Protein AF-A0A972CC50-F1 (afdb_monomer_lite)

pLDDT: mean 83.54, std 11.08, range [45.72, 91.69]

Secondary structure (DSSP, 8-state):
------HHHHHHHHHHHHHHHHHHHSTTPPPPP--SS--HHHHHHHHHHHHHTTS---S---HHHHHHHHHHHHHHHHHHHHTT-

Sequence (85 aa):
MRADCSNAEIAIRQLQTWLRALAHRIPGMTKVNVTGIYDAQTERAVREFQMHSKITPTGAVDFSTWEKIKAEYNKIRKIEENEKK

Structure (mmCIF, N/CA/C/O backbone):
data_AF-A0A972CC50-F1
#
_entry.id   AF-A0A972CC50-F1
#
loop_
_atom_site.group_PDB
_atom_site.id
_atom_site.type_symbol
_atom_site.label_atom_id
_atom_site.label_alt_id
_atom_site.label_comp_id
_atom_site.label_asym_id
_atom_site.label_entity_id
_atom_site.label_seq_id
_atom_site.pdbx_PDB_ins_code
_atom_site.Cartn_x
_atom_site.Cartn_y
_atom_site.Cartn_z
_atom_site.occupancy
_atom_site.B_iso_or_equiv
_atom_site.auth_seq_id
_atom_site.auth_comp_id
_atom_site.auth_asym_id
_atom_site.auth_atom_id
_atom_site.pdbx_PDB_model_num
ATOM 1 N N . MET A 1 1 ? 29.695 -9.593 -4.957 1.00 45.72 1 MET A N 1
ATOM 2 C CA . MET A 1 1 ? 28.239 -9.361 -5.073 1.00 45.72 1 MET A CA 1
ATOM 3 C C . MET A 1 1 ? 27.869 -8.224 -4.136 1.00 45.72 1 MET A C 1
ATOM 5 O O . MET A 1 1 ? 27.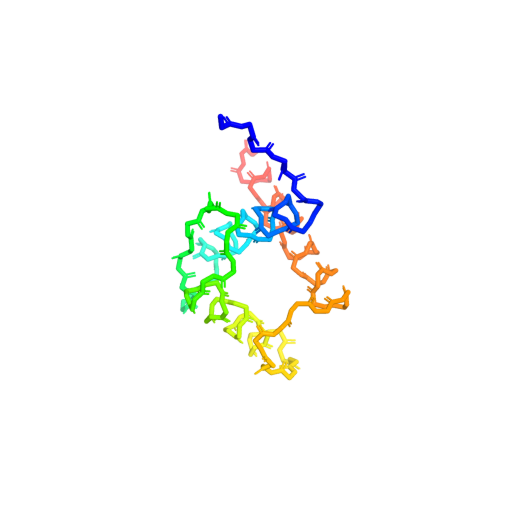808 -8.445 -2.935 1.00 45.72 1 MET A O 1
ATOM 9 N N . ARG A 1 2 ? 27.744 -6.992 -4.636 1.00 46.78 2 ARG A N 1
ATOM 10 C CA . ARG A 1 2 ? 27.259 -5.856 -3.842 1.00 46.78 2 ARG A CA 1
ATOM 11 C C . ARG A 1 2 ? 25.924 -5.447 -4.443 1.00 46.78 2 ARG A C 1
ATOM 13 O O . ARG A 1 2 ? 25.874 -5.162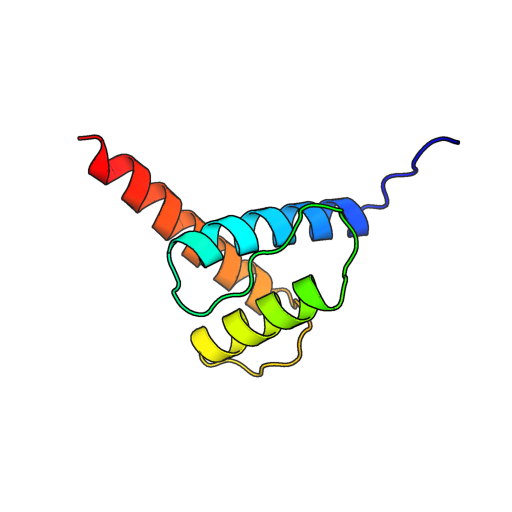 -5.632 1.00 46.78 2 ARG A O 1
ATOM 20 N N . ALA A 1 3 ? 24.873 -5.543 -3.635 1.00 50.69 3 ALA A N 1
ATOM 21 C CA . ALA A 1 3 ? 23.535 -5.099 -3.976 1.00 50.69 3 ALA A CA 1
ATOM 22 C C . ALA A 1 3 ? 23.590 -3.591 -4.221 1.00 50.69 3 ALA A C 1
ATOM 24 O O . ALA A 1 3 ? 23.646 -2.804 -3.276 1.00 50.69 3 ALA A O 1
ATOM 25 N N . ASP A 1 4 ? 23.637 -3.213 -5.492 1.00 52.53 4 ASP A N 1
ATOM 26 C CA . ASP A 1 4 ? 23.200 -1.900 -5.927 1.00 52.53 4 ASP A CA 1
ATOM 27 C C . ASP A 1 4 ? 21.703 -1.844 -5.606 1.00 52.53 4 ASP A C 1
ATOM 29 O O . ASP A 1 4 ? 20.896 -2.414 -6.331 1.00 52.53 4 ASP A O 1
ATOM 33 N N . CYS A 1 5 ? 21.347 -1.319 -4.428 1.00 48.78 5 CYS A N 1
ATOM 34 C CA . CYS A 1 5 ? 19.948 -1.109 -4.072 1.00 48.78 5 CYS A CA 1
ATOM 35 C C . CYS A 1 5 ? 19.432 -0.004 -4.985 1.00 48.78 5 CYS A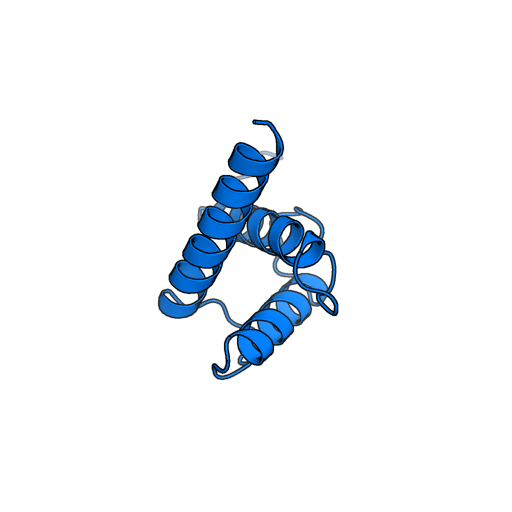 C 1
ATOM 37 O O . CYS A 1 5 ? 19.560 1.181 -4.673 1.00 48.78 5 CYS A O 1
ATOM 39 N N . SER A 1 6 ? 18.871 -0.403 -6.119 1.00 73.00 6 SER A N 1
ATOM 40 C CA . SER A 1 6 ? 18.224 0.505 -7.047 1.00 73.00 6 SER A CA 1
ATOM 41 C C . SER A 1 6 ? 17.093 1.216 -6.300 1.00 73.00 6 SER A C 1
ATOM 43 O O . SER A 1 6 ? 16.343 0.586 -5.552 1.00 73.00 6 SER A O 1
ATOM 45 N N . ASN A 1 7 ? 16.927 2.530 -6.494 1.00 74.25 7 ASN A N 1
ATOM 46 C CA . ASN A 1 7 ? 15.872 3.321 -5.832 1.00 74.25 7 ASN A CA 1
ATOM 47 C C . ASN A 1 7 ? 14.469 2.681 -5.942 1.00 74.25 7 ASN A C 1
ATOM 49 O O . ASN A 1 7 ? 13.640 2.836 -5.044 1.00 74.25 7 ASN A O 1
ATOM 53 N N . ALA A 1 8 ? 14.222 1.919 -7.011 1.00 76.12 8 ALA A N 1
ATOM 54 C CA . ALA A 1 8 ? 13.001 1.146 -7.208 1.00 76.12 8 ALA A CA 1
ATOM 55 C C . ALA A 1 8 ? 12.794 0.045 -6.147 1.00 76.12 8 ALA A C 1
ATOM 57 O O . ALA A 1 8 ? 11.690 -0.099 -5.632 1.00 76.12 8 ALA A O 1
ATOM 58 N N . GLU A 1 9 ? 13.834 -0.696 -5.757 1.00 82.94 9 GLU A N 1
ATOM 59 C CA . GLU A 1 9 ? 13.736 -1.749 -4.734 1.00 82.94 9 GLU A CA 1
ATOM 60 C C . GLU A 1 9 ? 13.410 -1.164 -3.359 1.00 82.94 9 GLU A C 1
ATOM 62 O O . GLU A 1 9 ? 12.599 -1.718 -2.617 1.00 82.94 9 GLU A O 1
ATOM 67 N N . ILE A 1 10 ? 14.003 -0.013 -3.020 1.00 8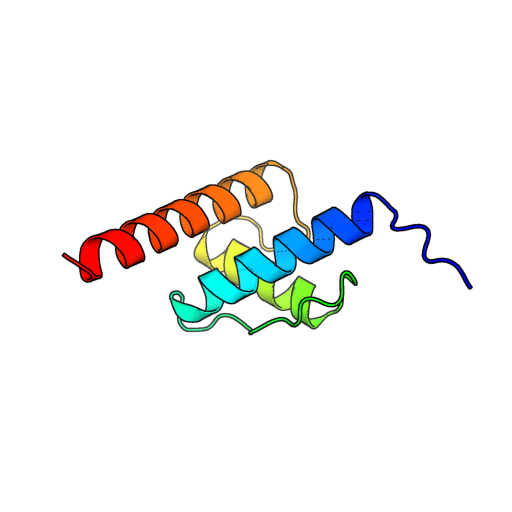7.19 10 ILE A N 1
ATOM 68 C CA . ILE A 1 10 ? 13.712 0.706 -1.771 1.00 87.19 10 ILE A CA 1
ATOM 69 C C . ILE A 1 10 ? 12.236 1.117 -1.739 1.00 87.19 10 ILE A C 1
ATOM 71 O O . ILE A 1 10 ? 11.566 0.920 -0.721 1.00 87.19 10 ILE A O 1
ATOM 75 N N . ALA A 1 11 ? 11.711 1.622 -2.858 1.00 86.94 11 ALA A N 1
ATOM 76 C CA . ALA A 1 11 ? 10.294 1.936 -2.987 1.00 86.94 11 ALA A CA 1
ATOM 77 C C . ALA A 1 11 ? 9.424 0.675 -2.835 1.00 86.94 11 ALA A C 1
ATOM 79 O O . ALA A 1 11 ? 8.48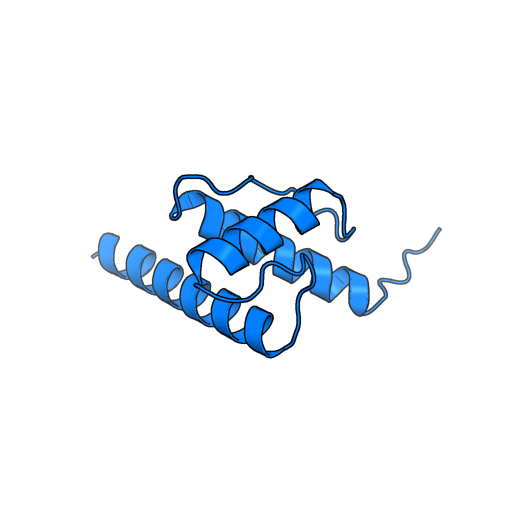3 0.668 -2.044 1.00 86.94 11 ALA A O 1
ATOM 80 N N . ILE A 1 12 ? 9.768 -0.437 -3.491 1.00 89.06 12 ILE A N 1
ATOM 81 C CA . ILE A 1 12 ? 9.005 -1.689 -3.363 1.00 89.06 12 ILE A CA 1
ATOM 82 C C . ILE A 1 12 ? 9.011 -2.198 -1.913 1.00 89.06 12 ILE A C 1
ATOM 84 O O . ILE A 1 12 ? 7.965 -2.596 -1.402 1.00 89.06 12 ILE A O 1
ATOM 88 N N . ARG A 1 13 ? 10.144 -2.133 -1.203 1.00 90.50 13 ARG A N 1
ATOM 89 C CA . ARG A 1 13 ? 10.213 -2.523 0.218 1.00 90.50 13 ARG A CA 1
ATOM 90 C C . ARG A 1 13 ? 9.305 -1.662 1.093 1.00 90.50 13 ARG A C 1
ATOM 92 O O . ARG A 1 13 ? 8.612 -2.190 1.967 1.00 90.50 13 ARG A O 1
ATOM 99 N N . GLN A 1 14 ? 9.291 -0.347 0.869 1.00 90.00 14 GLN A N 1
ATOM 100 C CA . GLN A 1 14 ? 8.403 0.564 1.598 1.00 90.00 14 GLN A CA 1
ATOM 101 C C . GLN A 1 14 ? 6.933 0.246 1.322 1.00 90.00 14 GLN A C 1
ATOM 103 O O . GLN A 1 14 ? 6.155 0.096 2.264 1.00 90.00 14 GLN A O 1
ATOM 108 N N . LEU A 1 15 ? 6.576 0.046 0.054 1.00 89.44 15 LEU A N 1
ATOM 109 C CA . LEU A 1 15 ? 5.234 -0.354 -0.352 1.00 89.44 15 LEU A CA 1
ATOM 110 C C . LEU A 1 15 ? 4.802 -1.652 0.335 1.00 89.44 15 LEU A C 1
ATOM 112 O O . LEU A 1 15 ? 3.734 -1.704 0.937 1.00 89.44 15 LEU A O 1
ATOM 116 N N . GLN A 1 16 ? 5.638 -2.689 0.286 1.00 91.69 16 GLN A N 1
ATOM 117 C CA . GLN A 1 16 ? 5.356 -3.977 0.923 1.00 91.69 16 GLN A CA 1
ATOM 118 C C . GLN A 1 16 ? 5.179 -3.835 2.436 1.00 91.69 16 GLN A C 1
ATOM 120 O O . GLN A 1 16 ? 4.313 -4.484 3.021 1.00 91.69 16 GLN A O 1
ATOM 125 N N . THR A 1 17 ? 5.955 -2.956 3.070 1.00 91.19 17 THR A N 1
ATOM 126 C CA . THR A 1 17 ? 5.819 -2.656 4.500 1.00 91.19 17 THR A CA 1
ATOM 127 C C . THR A 1 17 ? 4.456 -2.032 4.803 1.00 91.19 17 THR A C 1
ATOM 129 O O . THR A 1 17 ? 3.770 -2.469 5.729 1.00 91.19 17 THR A O 1
ATOM 132 N N . TRP A 1 18 ? 4.023 -1.055 4.004 1.00 90.25 18 TRP A N 1
ATOM 133 C CA . TRP A 1 18 ? 2.716 -0.420 4.178 1.00 90.25 18 TRP A CA 1
ATOM 134 C C . TRP A 1 18 ? 1.563 -1.375 3.883 1.00 90.25 18 TRP A C 1
ATOM 136 O O . TRP A 1 18 ? 0.631 -1.455 4.679 1.00 90.25 18 TRP A O 1
ATOM 146 N N . LEU A 1 19 ? 1.643 -2.148 2.798 1.00 89.81 19 LEU A N 1
ATOM 147 C CA . LEU A 1 19 ? 0.652 -3.171 2.457 1.00 89.81 19 LEU A CA 1
ATOM 148 C C . LEU A 1 19 ? 0.523 -4.216 3.564 1.00 89.81 19 LEU A C 1
ATOM 150 O O . LEU A 1 19 ? -0.585 -4.605 3.910 1.00 89.81 19 LEU A O 1
ATOM 154 N N . ARG A 1 20 ? 1.635 -4.640 4.173 1.00 90.81 20 ARG A N 1
ATOM 155 C CA . ARG A 1 20 ? 1.619 -5.573 5.306 1.00 90.81 20 ARG A CA 1
ATOM 156 C C . ARG A 1 20 ? 0.902 -4.991 6.527 1.00 90.81 20 ARG A C 1
ATOM 158 O O . ARG A 1 20 ? 0.149 -5.715 7.175 1.00 90.81 20 ARG A O 1
ATOM 165 N N . ALA A 1 21 ? 1.127 -3.716 6.841 1.00 88.94 21 ALA A N 1
ATOM 166 C CA . ALA A 1 21 ? 0.435 -3.034 7.934 1.00 88.94 21 ALA A CA 1
ATOM 167 C C . ALA A 1 21 ? -1.065 -2.866 7.638 1.00 88.94 21 ALA A C 1
ATOM 169 O O . ALA A 1 21 ? -1.902 -3.153 8.493 1.00 88.94 21 ALA A O 1
ATOM 170 N N . LEU A 1 22 ? -1.412 -2.490 6.404 1.00 87.25 22 LEU A N 1
ATOM 171 C CA . LEU A 1 22 ? -2.798 -2.404 5.942 1.00 87.25 22 LEU A CA 1
ATOM 172 C C . LEU A 1 22 ? -3.497 -3.762 6.002 1.00 87.25 22 LEU A C 1
ATOM 174 O O . LEU A 1 22 ? -4.604 -3.842 6.522 1.00 87.25 22 LEU A O 1
ATOM 178 N N . ALA A 1 23 ? -2.830 -4.838 5.582 1.00 88.38 23 ALA A N 1
ATOM 179 C CA . ALA A 1 23 ? -3.364 -6.197 5.621 1.00 88.38 23 ALA A CA 1
ATOM 180 C C . ALA A 1 23 ? -3.651 -6.714 7.040 1.00 88.38 23 ALA A C 1
ATOM 182 O O . ALA A 1 23 ? -4.347 -7.713 7.205 1.00 88.38 23 ALA A O 1
ATOM 183 N N . HIS A 1 24 ? -3.117 -6.060 8.075 1.00 86.69 24 HIS A N 1
ATOM 184 C CA . HIS A 1 24 ? -3.465 -6.368 9.458 1.00 86.69 24 HIS A CA 1
ATOM 185 C C . HIS A 1 24 ? -4.832 -5.791 9.857 1.00 86.69 24 HIS A C 1
ATOM 187 O O . HIS A 1 24 ? -5.530 -6.379 10.676 1.00 86.69 24 HIS A O 1
ATOM 193 N N . ARG A 1 25 ? -5.219 -4.644 9.287 1.00 84.56 25 ARG A N 1
ATOM 194 C CA . ARG A 1 25 ? -6.462 -3.929 9.623 1.00 84.56 25 ARG A CA 1
ATOM 195 C C . ARG A 1 25 ? -7.575 -4.146 8.601 1.00 84.56 25 ARG A C 1
ATOM 197 O O . ARG A 1 25 ? -8.738 -4.132 8.982 1.00 84.56 25 ARG A O 1
ATOM 204 N N . ILE A 1 26 ? -7.229 -4.334 7.329 1.00 83.38 26 ILE A N 1
ATOM 205 C CA . ILE A 1 26 ? -8.174 -4.550 6.233 1.00 83.38 26 ILE A CA 1
ATOM 206 C C . ILE A 1 26 ? -8.352 -6.063 6.040 1.00 83.38 26 ILE A C 1
ATOM 208 O O . ILE A 1 26 ? -7.458 -6.719 5.493 1.00 83.38 26 ILE A O 1
ATOM 212 N N . PRO A 1 27 ? -9.485 -6.646 6.473 1.00 80.12 27 PRO A N 1
ATOM 213 C CA . PRO A 1 27 ? -9.762 -8.056 6.236 1.00 80.12 27 PRO A CA 1
ATOM 214 C C . PRO A 1 27 ? -9.936 -8.314 4.732 1.00 80.12 27 PRO A C 1
ATOM 216 O O . PRO A 1 27 ? -10.603 -7.551 4.037 1.00 80.12 27 PRO A O 1
ATOM 219 N N . GLY A 1 28 ? -9.328 -9.393 4.233 1.00 81.12 28 GLY A N 1
ATOM 220 C CA . GLY A 1 28 ? -9.356 -9.775 2.813 1.00 81.12 28 GLY A CA 1
ATOM 221 C C . GLY A 1 28 ? -8.081 -9.440 2.036 1.00 81.12 28 GLY A C 1
ATOM 222 O O . GLY A 1 28 ? -7.853 -10.002 0.971 1.00 81.12 28 GLY A O 1
ATOM 223 N N . MET A 1 29 ? -7.190 -8.610 2.584 1.00 85.31 29 MET A N 1
ATOM 224 C CA . MET A 1 29 ? -5.902 -8.344 1.944 1.00 85.31 29 MET A CA 1
ATOM 225 C C . MET A 1 29 ? -4.922 -9.517 2.033 1.00 85.31 29 MET A C 1
ATOM 227 O O . MET A 1 29 ? -4.759 -10.157 3.074 1.00 85.31 29 MET A O 1
ATOM 231 N N . THR A 1 30 ? -4.173 -9.723 0.948 1.00 87.38 30 THR A N 1
ATOM 232 C CA . THR A 1 30 ? -3.049 -10.667 0.923 1.00 87.38 30 THR A CA 1
ATOM 233 C C . THR A 1 30 ? -1.858 -10.096 1.694 1.00 87.38 30 THR A C 1
ATOM 235 O O . THR A 1 30 ? -1.394 -8.990 1.417 1.00 87.38 30 THR A O 1
ATOM 238 N N . LYS A 1 31 ? -1.326 -10.864 2.651 1.00 87.94 31 LYS A N 1
ATOM 239 C CA . LYS A 1 31 ? -0.105 -10.498 3.382 1.00 87.94 31 LYS A CA 1
ATOM 240 C C . LYS A 1 31 ? 1.111 -10.697 2.484 1.00 87.94 31 LYS A C 1
ATOM 242 O O . LYS A 1 31 ? 1.364 -11.804 2.024 1.00 87.94 31 LYS A O 1
ATOM 247 N N . VAL A 1 32 ? 1.876 -9.631 2.281 1.00 88.69 32 VAL A N 1
ATOM 248 C CA . VAL A 1 32 ? 3.081 -9.641 1.443 1.00 88.69 32 VAL A CA 1
ATOM 249 C C . VAL A 1 32 ? 4.349 -9.672 2.291 1.00 88.69 32 VAL A C 1
ATOM 251 O O . VAL A 1 32 ? 4.385 -9.166 3.420 1.00 88.69 32 VAL A O 1
ATOM 254 N N . ASN A 1 33 ? 5.407 -10.263 1.737 1.00 88.88 33 ASN A N 1
ATOM 255 C CA . ASN A 1 33 ? 6.739 -10.249 2.336 1.00 88.88 33 ASN A CA 1
ATOM 256 C C . ASN A 1 33 ? 7.545 -9.060 1.811 1.00 88.88 33 ASN A C 1
ATOM 258 O O . ASN A 1 33 ? 7.476 -8.736 0.629 1.00 88.88 33 ASN A O 1
ATOM 262 N N . VAL A 1 34 ? 8.327 -8.430 2.691 1.00 89.25 34 VAL A N 1
ATOM 263 C CA . VAL A 1 34 ? 9.181 -7.286 2.344 1.00 89.25 34 VAL A CA 1
ATOM 264 C C . VAL A 1 34 ? 10.483 -7.801 1.730 1.00 89.25 34 VAL A C 1
ATOM 266 O O . VAL A 1 34 ? 11.519 -7.869 2.386 1.00 89.25 34 VAL A O 1
ATOM 269 N N . THR A 1 35 ? 10.405 -8.244 0.479 1.00 86.81 35 THR A N 1
ATOM 270 C CA . THR A 1 35 ? 11.549 -8.748 -0.296 1.00 86.81 35 THR A CA 1
ATOM 271 C C . THR A 1 35 ? 12.237 -7.635 -1.089 1.00 86.81 35 THR A C 1
ATOM 273 O O . THR A 1 35 ? 13.428 -7.721 -1.378 1.00 86.81 35 THR A O 1
ATOM 276 N N . GLY A 1 36 ? 11.513 -6.556 -1.404 1.00 87.50 36 GLY A N 1
ATOM 277 C CA . GLY A 1 36 ? 11.940 -5.515 -2.344 1.00 87.50 36 GLY A CA 1
ATOM 278 C C . GLY A 1 36 ? 11.738 -5.873 -3.809 1.00 87.50 36 GLY A C 1
ATOM 279 O O . GLY A 1 36 ? 12.173 -5.126 -4.676 1.00 87.50 36 GLY A O 1
ATOM 280 N N . ILE A 1 37 ? 11.056 -6.987 -4.077 1.00 88.25 37 ILE A N 1
ATOM 281 C CA . ILE A 1 37 ? 10.739 -7.464 -5.422 1.00 88.25 37 ILE A CA 1
ATOM 282 C C . ILE A 1 37 ? 9.231 -7.385 -5.625 1.00 88.25 37 ILE A C 1
ATOM 284 O O . ILE A 1 37 ? 8.464 -7.858 -4.782 1.00 88.25 37 ILE A O 1
ATOM 288 N N . TYR A 1 38 ? 8.809 -6.807 -6.748 1.00 86.50 38 TYR A N 1
ATOM 289 C CA . TYR A 1 38 ? 7.401 -6.724 -7.121 1.00 86.50 38 TYR A CA 1
ATOM 290 C C . TYR A 1 38 ? 6.903 -8.077 -7.647 1.00 86.50 38 TYR A C 1
ATOM 292 O O . TYR A 1 38 ? 6.832 -8.318 -8.846 1.00 86.50 38 TYR A O 1
ATOM 300 N N . ASP A 1 39 ? 6.631 -8.992 -6.721 1.00 88.50 39 ASP A N 1
ATOM 301 C CA . ASP A 1 39 ? 6.115 -10.331 -7.015 1.00 88.50 39 ASP A CA 1
ATOM 302 C C . ASP A 1 39 ? 4.588 -10.323 -7.234 1.00 88.50 39 ASP A C 1
ATOM 304 O O . ASP A 1 39 ? 3.897 -9.391 -6.808 1.00 88.50 39 ASP A O 1
ATOM 308 N N . ALA A 1 40 ? 4.038 -11.399 -7.802 1.00 90.06 40 ALA A N 1
ATOM 309 C CA . ALA A 1 40 ? 2.597 -11.590 -7.979 1.00 90.06 40 ALA A CA 1
ATOM 310 C C . ALA A 1 40 ? 1.798 -11.436 -6.668 1.00 90.06 40 ALA A C 1
ATOM 312 O O . ALA A 1 40 ? 0.655 -10.978 -6.685 1.00 90.06 40 ALA A O 1
ATOM 313 N N . GLN A 1 41 ? 2.381 -11.765 -5.508 1.00 89.69 41 GLN A N 1
ATOM 314 C CA . GLN A 1 41 ? 1.749 -11.471 -4.213 1.00 89.69 41 GLN A CA 1
ATOM 315 C C . GLN A 1 41 ? 1.615 -9.966 -3.942 1.00 89.69 41 GLN A C 1
ATOM 317 O O . GLN A 1 41 ? 0.592 -9.529 -3.414 1.00 89.69 41 GLN A O 1
ATOM 322 N N . THR A 1 42 ? 2.632 -9.178 -4.304 1.00 90.38 42 THR A N 1
ATOM 323 C CA . THR A 1 42 ? 2.621 -7.716 -4.133 1.00 90.38 42 THR A CA 1
ATOM 324 C C . THR A 1 42 ? 1.601 -7.091 -5.069 1.00 90.38 42 THR A C 1
ATOM 326 O O . THR A 1 42 ? 0.777 -6.300 -4.618 1.00 90.38 42 THR A O 1
ATOM 329 N N . GLU A 1 43 ? 1.579 -7.524 -6.330 1.00 91.12 43 GLU A N 1
ATOM 330 C CA . GLU A 1 43 ? 0.571 -7.107 -7.306 1.00 91.12 43 GLU A CA 1
ATOM 331 C C . GLU A 1 43 ? -0.852 -7.406 -6.819 1.00 91.12 43 GLU A C 1
ATOM 333 O O . GLU A 1 43 ? -1.707 -6.521 -6.826 1.00 91.12 43 GLU A O 1
ATOM 338 N N . ARG A 1 44 ? -1.103 -8.625 -6.321 1.00 91.38 44 ARG A N 1
ATOM 339 C CA . ARG A 1 44 ? -2.404 -8.997 -5.748 1.00 91.38 44 ARG A CA 1
ATOM 340 C C . ARG A 1 44 ? -2.788 -8.088 -4.588 1.00 91.38 44 ARG A C 1
ATOM 342 O O . ARG A 1 44 ? -3.893 -7.565 -4.583 1.00 91.38 44 ARG A O 1
ATOM 349 N N . ALA A 1 45 ? -1.888 -7.846 -3.637 1.00 90.38 45 ALA A N 1
ATOM 350 C CA . ALA A 1 45 ? -2.177 -6.966 -2.506 1.00 90.38 45 ALA A CA 1
ATOM 351 C C . ALA A 1 45 ? -2.474 -5.517 -2.935 1.00 90.38 45 ALA A C 1
ATOM 353 O O . ALA A 1 45 ? -3.383 -4.891 -2.390 1.00 90.38 45 ALA A O 1
ATOM 354 N N . VAL A 1 46 ? -1.755 -4.998 -3.936 1.00 90.88 46 VAL A N 1
ATOM 355 C CA . VAL A 1 46 ? -2.030 -3.680 -4.532 1.00 90.88 46 VAL A CA 1
ATOM 356 C C . VAL A 1 46 ? -3.400 -3.668 -5.195 1.00 90.88 46 VAL A C 1
ATOM 358 O O . VAL A 1 46 ? -4.177 -2.740 -4.981 1.00 90.88 46 VAL A O 1
ATOM 361 N N . ARG A 1 47 ? -3.728 -4.710 -5.956 1.00 90.88 47 ARG A N 1
ATOM 362 C CA . ARG A 1 47 ? -5.010 -4.836 -6.644 1.00 90.88 47 ARG A CA 1
ATOM 363 C C . ARG A 1 47 ? -6.178 -4.864 -5.657 1.00 90.88 47 ARG A C 1
ATOM 365 O O . ARG A 1 47 ? -7.139 -4.121 -5.837 1.00 90.88 47 ARG A O 1
ATOM 372 N N . GLU A 1 48 ? -6.059 -5.640 -4.581 1.00 90.94 48 GLU A N 1
ATOM 373 C CA . GLU A 1 48 ? -7.041 -5.683 -3.491 1.00 90.94 48 GLU A CA 1
ATOM 374 C C . GLU A 1 48 ? -7.176 -4.314 -2.804 1.00 90.94 48 GLU A C 1
ATOM 376 O O . GLU A 1 48 ? -8.289 -3.843 -2.563 1.00 90.94 48 GLU A O 1
ATOM 381 N N . PHE A 1 49 ? -6.060 -3.617 -2.545 1.00 89.19 49 PHE A N 1
ATOM 382 C CA . PHE A 1 49 ? -6.099 -2.255 -2.000 1.00 89.19 49 PHE A CA 1
ATOM 383 C C . PHE A 1 49 ? -6.830 -1.288 -2.928 1.00 89.19 49 PHE A C 1
ATOM 385 O O . PHE A 1 49 ? -7.616 -0.461 -2.465 1.00 89.19 49 PHE A O 1
ATOM 392 N N . GLN A 1 50 ? -6.571 -1.376 -4.231 1.00 90.31 50 GLN A N 1
ATOM 393 C CA . GLN A 1 50 ? -7.211 -0.539 -5.236 1.00 90.31 50 GLN A CA 1
ATOM 394 C C . GLN A 1 50 ? -8.720 -0.796 -5.286 1.00 90.31 50 GLN A C 1
ATOM 396 O O . GLN A 1 50 ? -9.492 0.165 -5.256 1.00 90.31 50 GLN A O 1
ATOM 401 N N . MET A 1 51 ? -9.143 -2.066 -5.246 1.00 89.25 51 MET A N 1
ATOM 402 C CA . MET A 1 51 ? -10.559 -2.436 -5.142 1.00 89.25 51 MET A CA 1
ATOM 403 C C . MET A 1 51 ? -11.199 -1.861 -3.873 1.00 89.25 51 MET A C 1
ATOM 405 O O . MET A 1 51 ? -12.251 -1.225 -3.945 1.00 89.25 51 MET A O 1
ATOM 409 N N . HIS A 1 52 ? -10.537 -2.006 -2.721 1.00 86.62 52 HIS A N 1
ATOM 410 C CA . HIS A 1 52 ? -11.021 -1.468 -1.447 1.00 86.62 52 HIS A CA 1
ATOM 411 C C . HIS A 1 52 ? -11.108 0.067 -1.461 1.00 86.62 52 HIS A C 1
ATOM 413 O O . HIS A 1 52 ? -12.076 0.661 -0.990 1.00 86.62 52 HIS A O 1
ATOM 419 N N . SER A 1 53 ? -10.123 0.714 -2.082 1.00 83.06 53 SER A N 1
ATOM 420 C CA . SER A 1 53 ? -10.037 2.167 -2.248 1.00 83.06 53 SER A CA 1
ATOM 421 C C . SER A 1 53 ? -10.944 2.720 -3.354 1.00 83.06 53 SER A C 1
ATOM 423 O O . SER A 1 53 ? -10.866 3.920 -3.648 1.00 83.06 53 SER A O 1
ATOM 425 N N . LYS A 1 54 ? -11.779 1.864 -3.968 1.00 86.75 54 LYS A N 1
ATOM 426 C CA . LYS A 1 54 ? -12.692 2.176 -5.079 1.00 86.75 54 LYS A CA 1
ATOM 427 C C . LYS A 1 54 ? -12.000 2.885 -6.250 1.00 86.75 54 LYS A C 1
ATOM 429 O O . LYS A 1 54 ? -12.551 3.813 -6.835 1.00 86.75 54 LYS A O 1
ATOM 434 N N . ILE A 1 55 ? -10.774 2.476 -6.562 1.00 86.25 55 ILE A N 1
ATOM 435 C CA . ILE A 1 55 ? -10.014 2.932 -7.734 1.00 86.25 55 ILE A CA 1
ATOM 436 C C . ILE A 1 55 ? -9.744 1.761 -8.670 1.00 86.25 55 ILE A C 1
ATOM 438 O O . ILE A 1 55 ? -9.901 0.603 -8.287 1.00 86.25 55 ILE A O 1
ATOM 442 N N . THR A 1 56 ? -9.344 2.065 -9.904 1.00 87.94 56 THR A N 1
ATOM 443 C CA . THR A 1 56 ? -9.077 1.049 -10.922 1.00 87.94 56 THR A CA 1
ATOM 444 C C . THR A 1 56 ? -8.020 0.059 -10.424 1.00 87.94 56 THR A C 1
ATOM 446 O O . THR A 1 56 ? -6.899 0.479 -10.128 1.00 87.94 56 THR A O 1
ATOM 449 N N . PRO A 1 57 ? -8.346 -1.244 -10.335 1.00 87.12 57 PRO A N 1
ATOM 450 C CA . PRO A 1 57 ? -7.423 -2.268 -9.871 1.00 87.12 57 PRO A CA 1
ATOM 451 C C . PRO A 1 57 ? -6.455 -2.661 -10.993 1.00 87.12 57 PRO A C 1
ATOM 453 O O . PRO A 1 57 ? -6.567 -3.742 -11.571 1.00 87.12 57 PRO A O 1
ATOM 456 N N . THR A 1 58 ? -5.538 -1.751 -11.327 1.00 86.38 58 THR A N 1
ATOM 457 C CA . THR A 1 58 ? -4.506 -1.935 -12.357 1.00 86.38 58 THR A CA 1
ATOM 458 C C . THR A 1 58 ? -3.409 -2.898 -11.916 1.00 86.38 58 THR A C 1
ATOM 460 O O . THR A 1 58 ? -2.690 -3.417 -12.762 1.00 86.38 58 THR A O 1
ATOM 463 N N . GLY A 1 59 ? -3.260 -3.125 -10.605 1.00 83.75 59 GLY A N 1
ATOM 464 C CA . GLY A 1 59 ? -2.126 -3.858 -10.050 1.00 83.75 59 GLY A CA 1
ATOM 465 C C . GLY A 1 59 ? -0.818 -3.069 -10.127 1.00 83.75 59 GLY A C 1
ATOM 466 O O . GLY A 1 59 ? 0.223 -3.624 -9.805 1.00 83.75 59 GLY A O 1
ATOM 467 N N . ALA A 1 60 ? -0.853 -1.792 -10.519 1.00 86.31 60 ALA A N 1
ATOM 468 C CA . ALA A 1 60 ? 0.293 -0.890 -10.548 1.00 86.31 60 ALA A CA 1
ATOM 469 C C . ALA A 1 60 ? 0.141 0.207 -9.488 1.00 86.31 60 ALA A C 1
ATOM 471 O O . ALA A 1 60 ? -0.963 0.680 -9.208 1.00 86.31 60 ALA A O 1
ATOM 472 N N . VAL A 1 61 ? 1.258 0.621 -8.890 1.00 86.62 61 VAL A N 1
ATOM 473 C CA . VAL A 1 61 ? 1.260 1.676 -7.871 1.00 86.62 61 VAL A CA 1
ATOM 474 C C . VAL A 1 61 ? 1.689 2.998 -8.481 1.00 86.62 61 VAL A C 1
ATOM 476 O O . VAL A 1 61 ? 2.867 3.337 -8.511 1.00 86.62 61 VAL A O 1
ATOM 479 N N . ASP A 1 62 ? 0.701 3.761 -8.931 1.00 87.19 62 ASP A N 1
ATOM 480 C CA . ASP A 1 62 ? 0.874 5.164 -9.299 1.00 87.19 62 ASP A CA 1
ATOM 481 C C . ASP A 1 62 ? 1.015 6.069 -8.070 1.00 87.19 62 ASP A C 1
ATOM 483 O O . ASP A 1 62 ? 0.661 5.696 -6.947 1.00 87.19 62 ASP A O 1
ATOM 487 N N . PHE A 1 63 ? 1.454 7.310 -8.293 1.00 85.81 63 PHE A N 1
ATOM 488 C CA . PHE A 1 63 ? 1.583 8.330 -7.248 1.00 85.81 63 PHE A CA 1
ATOM 489 C C . PHE A 1 63 ? 0.292 8.505 -6.427 1.00 85.81 63 PHE A C 1
ATOM 491 O O . PHE A 1 63 ? 0.332 8.500 -5.199 1.00 85.81 63 PHE A O 1
ATOM 498 N N . SER A 1 64 ? -0.875 8.552 -7.077 1.00 86.94 64 SER A N 1
ATOM 499 C CA . SER A 1 64 ? -2.164 8.661 -6.379 1.00 86.94 64 SER A CA 1
ATOM 500 C C . SER A 1 64 ? -2.481 7.438 -5.511 1.00 86.94 64 SER A C 1
ATOM 502 O O . SER A 1 64 ? -3.047 7.572 -4.425 1.00 86.94 64 SER A O 1
ATOM 504 N N . THR A 1 65 ? -2.106 6.2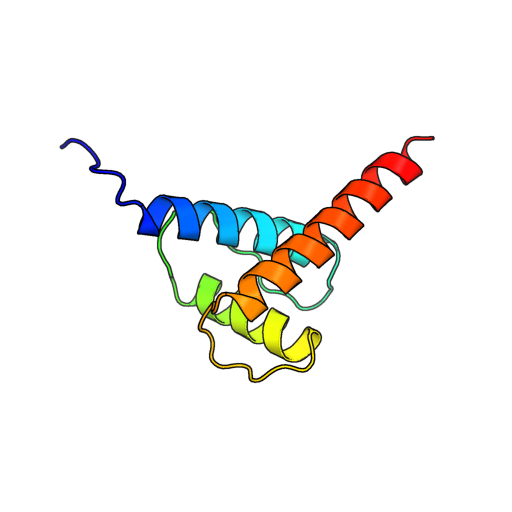38 -5.966 1.00 88.81 65 THR A N 1
ATOM 505 C CA . THR A 1 65 ? -2.239 5.005 -5.175 1.00 88.81 65 THR A CA 1
ATOM 506 C C . THR A 1 65 ? -1.301 5.061 -3.970 1.00 88.81 65 THR A C 1
ATOM 508 O O . THR A 1 65 ? -1.719 4.775 -2.850 1.00 88.81 65 THR A O 1
ATOM 511 N N . TRP A 1 66 ? -0.060 5.504 -4.177 1.00 89.12 66 TRP A N 1
ATOM 512 C CA . TRP A 1 66 ? 0.950 5.658 -3.133 1.00 89.12 66 TRP A CA 1
ATOM 513 C C . TRP A 1 66 ? 0.508 6.619 -2.023 1.00 89.12 66 TRP A C 1
ATOM 515 O O . TRP A 1 66 ? 0.612 6.294 -0.838 1.00 89.12 66 TRP A O 1
ATOM 525 N N . GLU A 1 67 ? -0.042 7.781 -2.385 1.00 90.12 67 GLU A N 1
ATOM 526 C CA . GLU A 1 67 ? -0.572 8.744 -1.417 1.00 90.12 67 GLU A CA 1
ATOM 527 C C . GLU A 1 67 ? -1.735 8.172 -0.603 1.00 90.12 67 GLU A C 1
ATOM 529 O O . GLU A 1 67 ? -1.773 8.351 0.617 1.00 90.12 67 GLU A O 1
ATOM 534 N N . LYS A 1 68 ? -2.645 7.422 -1.240 1.00 89.31 68 LYS A N 1
ATOM 535 C CA . LYS A 1 68 ? -3.743 6.743 -0.537 1.00 89.31 68 LYS A CA 1
ATOM 536 C C . LYS A 1 68 ? -3.234 5.692 0.446 1.00 89.31 68 LYS A C 1
ATOM 538 O O . LYS A 1 68 ? -3.656 5.703 1.599 1.00 89.31 68 LYS A O 1
ATOM 543 N N . ILE A 1 69 ? -2.303 4.829 0.029 1.00 88.31 69 ILE A N 1
ATOM 544 C CA . ILE A 1 69 ? -1.687 3.820 0.909 1.00 88.31 69 ILE A CA 1
ATOM 545 C C . ILE A 1 69 ? -1.041 4.508 2.115 1.00 88.31 69 ILE A C 1
ATOM 547 O O . ILE A 1 69 ? -1.273 4.113 3.256 1.00 88.31 69 ILE A O 1
ATOM 551 N N . LYS A 1 70 ? -0.275 5.579 1.879 1.00 89.38 70 LYS A N 1
ATOM 552 C CA . LYS A 1 70 ? 0.373 6.365 2.934 1.00 89.38 70 LYS A CA 1
ATOM 553 C C . LYS A 1 70 ? -0.642 7.003 3.886 1.00 89.38 70 LYS A C 1
ATOM 555 O O . LYS A 1 70 ? -0.414 7.023 5.096 1.00 89.38 70 LYS A O 1
ATOM 560 N N . ALA A 1 71 ? -1.745 7.540 3.369 1.00 90.06 71 ALA A N 1
ATOM 561 C CA . ALA A 1 71 ? -2.803 8.129 4.182 1.00 90.06 71 ALA A CA 1
ATOM 562 C C . ALA A 1 71 ? -3.466 7.079 5.086 1.00 90.06 71 ALA A C 1
ATOM 564 O O . ALA A 1 71 ? -3.580 7.307 6.290 1.00 90.06 71 ALA A O 1
ATOM 565 N N . GLU A 1 72 ? -3.827 5.916 4.540 1.00 87.94 72 GLU A N 1
ATOM 566 C CA . GLU A 1 72 ? -4.404 4.808 5.311 1.00 87.94 72 GLU A CA 1
ATOM 567 C C . GLU A 1 72 ? -3.414 4.259 6.346 1.00 87.94 72 GLU A C 1
ATOM 569 O O . GLU A 1 72 ? -3.764 4.087 7.512 1.00 87.94 72 GLU A O 1
ATOM 574 N N . TYR A 1 73 ? -2.145 4.089 5.973 1.00 87.62 73 TYR A N 1
ATOM 575 C CA . TYR A 1 73 ? -1.090 3.691 6.903 1.00 87.62 73 TYR A CA 1
ATOM 576 C C . TYR A 1 73 ? -0.948 4.677 8.074 1.00 87.62 73 TYR A C 1
ATOM 578 O O . TYR A 1 73 ? -0.877 4.275 9.236 1.00 87.62 73 TYR A O 1
ATOM 586 N N . ASN A 1 74 ? -0.966 5.985 7.797 1.00 88.69 74 ASN A N 1
ATOM 587 C CA . ASN A 1 74 ? -0.922 7.010 8.840 1.00 88.69 74 ASN A CA 1
ATOM 588 C C . ASN A 1 74 ? -2.157 6.980 9.750 1.00 88.69 74 ASN A C 1
ATOM 590 O O . ASN A 1 74 ? -2.017 7.245 10.945 1.00 88.69 74 ASN A O 1
ATOM 594 N N . LYS A 1 75 ? -3.345 6.667 9.213 1.00 87.62 75 LYS A N 1
ATOM 595 C CA . LYS A 1 75 ? -4.558 6.471 10.022 1.00 87.62 75 LYS A CA 1
ATOM 596 C C . LYS A 1 75 ? -4.387 5.289 10.967 1.00 87.62 75 LYS A C 1
ATOM 598 O O . LYS A 1 75 ? -4.611 5.457 12.159 1.00 87.62 75 LYS A O 1
ATOM 603 N N . ILE A 1 76 ? -3.920 4.143 10.463 1.00 85.38 76 ILE A N 1
ATOM 604 C CA . ILE A 1 76 ? -3.658 2.951 11.284 1.00 85.38 76 ILE A CA 1
ATOM 605 C C . ILE A 1 76 ? -2.678 3.280 12.406 1.00 85.38 76 ILE A C 1
ATOM 607 O O . ILE A 1 76 ? -2.985 3.036 13.567 1.00 85.38 76 ILE A O 1
ATOM 611 N N . ARG A 1 77 ? -1.551 3.920 12.079 1.00 85.06 77 ARG A N 1
ATOM 612 C CA . ARG A 1 77 ? -0.545 4.309 13.072 1.00 85.06 77 ARG A CA 1
ATOM 613 C C . ARG A 1 77 ? -1.119 5.220 14.165 1.00 85.06 77 ARG A C 1
ATOM 615 O O . ARG A 1 77 ? -0.787 5.058 15.332 1.00 85.06 77 ARG A O 1
ATOM 622 N N . LYS A 1 78 ? -1.987 6.172 13.800 1.00 84.00 78 LYS A N 1
ATOM 623 C CA . LYS A 1 78 ? -2.676 7.043 14.771 1.00 84.00 78 LYS A CA 1
ATOM 624 C C . LYS A 1 78 ? -3.680 6.282 15.641 1.00 84.00 78 LYS A C 1
ATOM 626 O O . LYS A 1 78 ? -3.858 6.646 16.800 1.00 84.00 78 LYS A O 1
ATOM 631 N N . ILE A 1 79 ? -4.345 5.266 15.091 1.00 82.56 79 ILE A N 1
ATOM 632 C CA . ILE A 1 79 ? -5.261 4.402 15.848 1.00 82.56 79 ILE A CA 1
ATOM 633 C C . ILE A 1 79 ? -4.463 3.579 16.865 1.00 82.56 79 ILE A C 1
ATOM 635 O O . ILE A 1 79 ? -4.810 3.583 18.039 1.00 82.56 79 ILE A O 1
ATOM 639 N N . GLU A 1 80 ? -3.348 2.968 16.453 1.00 75.81 80 GLU A N 1
ATOM 640 C CA . GLU A 1 80 ? -2.474 2.198 17.354 1.00 75.81 80 GLU A CA 1
ATOM 641 C C . GLU A 1 80 ? -1.912 3.035 18.515 1.00 75.81 80 GLU A C 1
ATOM 643 O O . GLU A 1 80 ? -1.744 2.525 19.621 1.00 75.81 80 GLU A O 1
ATOM 648 N N . GLU A 1 81 ? -1.629 4.318 18.280 1.00 76.50 81 GLU A N 1
ATOM 649 C CA . GLU A 1 81 ? -1.201 5.249 19.330 1.00 76.50 81 GLU A CA 1
ATOM 650 C C . GLU A 1 81 ? -2.335 5.587 20.311 1.00 76.50 81 GLU A C 1
ATOM 652 O O . GLU A 1 81 ? -2.095 5.663 21.515 1.00 76.50 81 GLU A O 1
ATOM 657 N N . ASN A 1 82 ? -3.571 5.752 19.823 1.00 73.19 82 ASN A N 1
ATOM 658 C CA . ASN A 1 82 ? -4.722 6.063 20.677 1.00 73.19 82 ASN A CA 1
ATOM 659 C C . ASN A 1 82 ? -5.194 4.868 21.515 1.00 73.19 82 ASN A C 1
ATOM 661 O O . ASN A 1 82 ? -5.656 5.080 22.627 1.00 73.19 82 ASN A O 1
ATOM 665 N N . GLU A 1 83 ? -5.053 3.629 21.034 1.00 66.81 83 GLU A N 1
ATOM 666 C CA . GLU A 1 83 ? -5.440 2.427 21.797 1.00 66.81 83 GLU A CA 1
ATOM 667 C C . GLU A 1 83 ? -4.515 2.138 22.997 1.00 66.81 83 GLU A C 1
ATOM 669 O O . GLU A 1 83 ? -4.850 1.324 23.854 1.00 66.81 83 GLU A O 1
ATOM 674 N N . LYS A 1 84 ? -3.351 2.797 23.085 1.00 59.56 84 LYS A N 1
ATOM 675 C CA . LYS A 1 84 ? -2.420 2.674 24.220 1.00 59.56 84 LYS A CA 1
ATOM 676 C C . LYS A 1 84 ? -2.660 3.686 25.345 1.00 59.56 84 LYS A C 1
ATOM 678 O O . LYS A 1 84 ? -1.867 3.714 26.288 1.00 59.56 84 LYS A O 1
ATOM 683 N N . LYS A 1 85 ? -3.689 4.526 25.238 1.00 46.91 85 LYS A N 1
ATOM 684 C CA . LYS A 1 85 ? -4.006 5.579 26.205 1.00 46.91 85 LYS A CA 1
ATOM 685 C C . LYS A 1 85 ? -5.292 5.261 26.954 1.00 46.91 85 LYS A C 1
ATOM 687 O O . LYS A 1 85 ? -5.310 5.542 28.171 1.00 46.91 85 LYS A O 1
#

Foldseek 3Di:
DDPPCDPQLVVQLVLLVLLQLVCVVDPPAQRDDSPSDLDPSQLRNLLVLCVVVVHHSPSDCDPVSVVVSVVVSVVSVVVVVVVVD

Radius of gyration: 13.44 Å; chains: 1; bounding box: 41×20×39 Å